Protein AF-A0A842AGM0-F1 (afdb_monomer_lite)

Sequence (150 aa):
MRDFEVGEKLRLVINQRIVVAEVVSINAGTYTVVTPKGINYRANTHEVMPFDINEIGAAAITAKVDFIKDEERKLERLTNMFENIKNKEASFYLKVSHNNNRRDDSYYFTKTDMEAIRLGYELAVDAQVEKLLELKAELERGDYSVDETD

Radius of gyration: 25.91 Å; chains: 1; bounding box: 52×28×74 Å

Foldseek 3Di:
DDDDDQQAWWWFQDPNDTFIWGFHDDDPQWTFTAGPVRDTDIDGPVRIGHDDLPVVDVVLLVVLVVVLVVLVVVLVVLVVVLVVLVVVLVVLVVVVVVPVDDDDPVSVVVNVVSVVVNVVSVVVNVVSVVVSVVSVVCSVVVNSDDPPPD

pLDDT: mean 77.58, std 13.09, range [36.22, 93.06]

Organism: NCBI:txid1552123

Structure (mmCIF, N/CA/C/O backbone):
data_AF-A0A842AGM0-F1
#
_entry.id   AF-A0A842AGM0-F1
#
loop_
_atom_site.group_PDB
_atom_site.id
_atom_site.type_symbol
_atom_site.label_atom_id
_atom_site.label_alt_id
_atom_site.label_comp_id
_atom_site.label_asym_id
_atom_site.label_entity_id
_atom_site.label_seq_id
_atom_site.pdbx_PDB_ins_code
_atom_site.Cartn_x
_atom_site.Cartn_y
_atom_site.Cartn_z
_atom_site.occupancy
_atom_site.B_iso_or_equiv
_atom_site.auth_seq_id
_atom_site.auth_comp_id
_atom_site.auth_asym_id
_atom_site.auth_atom_id
_atom_site.pdbx_PDB_model_num
ATOM 1 N N . MET A 1 1 ? 20.196 4.814 -31.857 1.00 60.31 1 MET A N 1
ATOM 2 C CA . MET A 1 1 ? 19.504 4.326 -30.646 1.00 60.31 1 MET A CA 1
ATOM 3 C C . MET A 1 1 ? 20.560 4.243 -29.553 1.00 60.31 1 MET A C 1
ATOM 5 O O . MET A 1 1 ? 21.667 3.847 -29.894 1.00 60.31 1 MET A O 1
ATOM 9 N N . ARG A 1 2 ? 20.297 4.724 -28.330 1.00 74.12 2 ARG A N 1
ATOM 10 C CA . ARG A 1 2 ? 21.253 4.621 -27.208 1.00 74.12 2 ARG A CA 1
ATOM 11 C C . ARG A 1 2 ? 21.237 3.187 -26.674 1.00 74.12 2 ARG A C 1
ATOM 13 O O . ARG A 1 2 ? 20.173 2.575 -26.691 1.00 74.12 2 ARG A O 1
ATOM 20 N N . ASP A 1 3 ? 22.370 2.693 -26.189 1.00 79.06 3 ASP A N 1
ATOM 21 C CA . ASP A 1 3 ? 22.403 1.452 -25.418 1.00 79.06 3 ASP A CA 1
ATOM 22 C C . ASP A 1 3 ? 21.769 1.663 -24.031 1.00 79.06 3 ASP A C 1
ATOM 24 O O . ASP A 1 3 ? 21.884 2.743 -23.437 1.00 79.06 3 ASP A O 1
ATOM 28 N N . PHE A 1 4 ? 21.065 0.639 -23.547 1.00 82.81 4 PHE A N 1
ATOM 29 C CA . PHE A 1 4 ? 20.483 0.596 -22.204 1.00 82.81 4 PHE A CA 1
ATOM 30 C C . PHE A 1 4 ? 21.480 0.024 -21.203 1.00 82.81 4 PHE A C 1
ATOM 32 O O . PHE A 1 4 ? 22.261 -0.860 -21.558 1.00 82.81 4 PHE A O 1
ATOM 39 N N . GLU A 1 5 ? 21.427 0.494 -19.962 1.00 85.75 5 GLU A N 1
ATOM 40 C CA . GLU A 1 5 ? 22.252 -0.020 -18.866 1.00 85.75 5 GLU A CA 1
ATOM 41 C C . GLU A 1 5 ? 21.499 -1.071 -18.037 1.00 85.75 5 GLU A C 1
ATOM 43 O O . GLU A 1 5 ? 20.271 -1.138 -18.042 1.00 85.75 5 GLU A O 1
ATOM 48 N N . VAL A 1 6 ? 22.233 -1.927 -17.319 1.00 85.75 6 VAL A N 1
ATOM 49 C CA . VAL A 1 6 ? 21.624 -2.866 -16.361 1.00 85.75 6 VAL A CA 1
ATOM 50 C C . VAL A 1 6 ? 20.975 -2.070 -15.225 1.00 85.75 6 VAL A C 1
ATOM 52 O O . VAL A 1 6 ? 21.581 -1.141 -14.700 1.00 85.75 6 VAL A O 1
ATOM 55 N N . GLY A 1 7 ? 19.752 -2.437 -14.850 1.00 80.12 7 GLY A N 1
ATOM 56 C CA . GLY A 1 7 ? 18.905 -1.707 -13.903 1.00 80.12 7 GLY A CA 1
ATOM 57 C C . GLY A 1 7 ? 18.063 -0.601 -14.547 1.00 80.12 7 GLY A C 1
ATOM 58 O O . GLY A 1 7 ? 17.218 -0.001 -13.884 1.00 80.12 7 GLY A O 1
ATOM 59 N N . GLU A 1 8 ? 18.250 -0.317 -15.839 1.00 82.44 8 GLU A N 1
ATOM 60 C CA . GLU A 1 8 ? 17.437 0.676 -16.536 1.00 82.44 8 GLU A CA 1
ATOM 61 C C . GLU A 1 8 ? 16.057 0.106 -16.898 1.00 82.44 8 GLU A C 1
ATOM 63 O O . GLU A 1 8 ? 15.931 -1.030 -17.369 1.00 82.44 8 GLU A O 1
ATOM 68 N N . LYS A 1 9 ? 15.006 0.913 -16.708 1.00 82.75 9 LYS A N 1
ATOM 69 C CA . LYS A 1 9 ? 13.661 0.598 -17.202 1.00 82.75 9 LYS A CA 1
ATOM 70 C C . LYS A 1 9 ? 13.562 0.942 -18.686 1.00 82.75 9 LYS A C 1
ATOM 72 O O . LYS A 1 9 ? 14.051 1.973 -19.136 1.00 82.75 9 LYS A O 1
ATOM 77 N N . LEU A 1 10 ? 12.885 0.093 -19.446 1.00 84.44 10 LEU A N 1
ATOM 78 C CA . LEU A 1 10 ? 12.636 0.259 -20.872 1.00 84.44 10 LEU A CA 1
ATOM 79 C C . LEU A 1 10 ? 11.228 -0.218 -21.239 1.00 84.44 10 LEU A C 1
ATOM 81 O O . LEU A 1 10 ? 10.545 -0.896 -20.469 1.00 84.44 10 LEU A O 1
ATOM 85 N N . ARG A 1 11 ? 10.780 0.145 -22.436 1.00 84.75 11 ARG A N 1
ATOM 86 C CA . ARG A 1 11 ? 9.557 -0.372 -23.047 1.00 84.75 11 ARG A CA 1
ATOM 87 C C . ARG A 1 11 ? 9.902 -1.545 -23.944 1.00 84.75 11 ARG A C 1
ATOM 89 O O . ARG A 1 11 ? 10.625 -1.387 -24.917 1.00 84.75 11 ARG A O 1
ATOM 96 N N . LEU A 1 12 ? 9.358 -2.705 -23.630 1.00 85.06 12 LEU A N 1
ATOM 97 C CA . LEU A 1 12 ? 9.499 -3.935 -24.384 1.00 85.06 12 LEU A CA 1
ATOM 98 C C . LEU A 1 12 ? 8.272 -4.150 -25.278 1.00 85.06 12 LEU A C 1
ATOM 100 O O . LEU A 1 12 ? 7.137 -4.120 -24.798 1.00 85.06 12 LEU A O 1
ATOM 104 N N . VAL A 1 13 ? 8.495 -4.402 -26.565 1.00 81.75 13 VAL A N 1
ATOM 105 C CA . VAL A 1 13 ? 7.444 -4.734 -27.533 1.00 81.75 13 VAL A CA 1
ATOM 106 C C . VAL A 1 13 ? 7.313 -6.255 -27.636 1.00 81.75 13 VAL A C 1
ATOM 108 O O . VAL A 1 13 ? 8.189 -6.919 -28.176 1.00 81.75 13 VAL A O 1
ATOM 111 N N . ILE A 1 14 ? 6.203 -6.820 -27.153 1.00 80.81 14 ILE A N 1
ATOM 112 C CA . ILE A 1 14 ? 5.891 -8.257 -27.257 1.00 80.81 14 ILE A CA 1
ATOM 113 C C . ILE A 1 14 ? 4.530 -8.413 -27.923 1.00 80.81 14 ILE A C 1
ATOM 115 O O . ILE A 1 14 ? 3.539 -7.898 -27.410 1.00 80.81 14 ILE A O 1
ATOM 119 N N . ASN A 1 15 ? 4.443 -9.160 -29.029 1.00 81.56 15 ASN A N 1
ATOM 120 C CA . ASN A 1 15 ? 3.168 -9.465 -29.700 1.00 81.56 15 ASN A CA 1
ATOM 121 C C . ASN A 1 15 ? 2.290 -8.215 -29.930 1.00 81.56 15 ASN A C 1
ATOM 123 O O . ASN A 1 15 ? 1.099 -8.224 -29.626 1.00 81.56 15 ASN A O 1
ATOM 127 N N . GLN A 1 16 ? 2.891 -7.125 -30.427 1.00 74.88 16 GLN A N 1
ATOM 128 C CA . GLN A 1 16 ? 2.237 -5.820 -30.653 1.00 74.88 16 GLN A CA 1
ATOM 129 C C . GLN A 1 16 ? 1.744 -5.095 -29.383 1.00 74.88 16 GLN A C 1
ATOM 131 O O . GLN A 1 16 ? 1.024 -4.104 -29.480 1.00 74.88 16 GLN A O 1
ATOM 136 N N . ARG A 1 17 ? 2.135 -5.548 -28.188 1.00 69.94 17 ARG A N 1
ATOM 137 C CA . ARG A 1 17 ? 1.883 -4.864 -26.913 1.00 69.94 17 ARG A CA 1
ATOM 138 C C . ARG A 1 17 ? 3.169 -4.249 -26.383 1.00 69.94 17 ARG A C 1
ATOM 140 O O . ARG A 1 17 ? 4.240 -4.824 -26.548 1.00 69.94 17 ARG A O 1
ATOM 147 N N . ILE A 1 18 ? 3.045 -3.104 -25.721 1.00 78.19 18 ILE A N 1
ATOM 148 C CA . ILE A 1 18 ? 4.151 -2.421 -25.047 1.00 78.19 18 ILE A CA 1
ATOM 149 C C . ILE A 1 18 ? 4.050 -2.723 -23.553 1.00 78.19 18 ILE A C 1
ATOM 151 O O . ILE A 1 18 ? 3.001 -2.511 -22.948 1.00 78.19 18 ILE A O 1
ATOM 155 N N . VAL A 1 19 ? 5.132 -3.223 -22.964 1.00 79.62 19 VAL A N 1
ATOM 156 C CA . VAL A 1 19 ? 5.228 -3.570 -21.541 1.00 79.62 19 VAL A CA 1
ATOM 157 C C . VAL A 1 19 ? 6.465 -2.895 -20.960 1.00 79.62 19 VAL A C 1
ATOM 159 O O . VAL A 1 19 ? 7.500 -2.852 -21.613 1.00 79.62 19 VAL A O 1
ATOM 162 N N . VAL A 1 20 ? 6.384 -2.359 -19.745 1.00 83.88 20 VAL A N 1
ATOM 163 C CA . VAL A 1 20 ? 7.572 -1.839 -19.049 1.00 83.88 20 VAL A CA 1
ATOM 164 C C . VAL A 1 20 ? 8.378 -3.019 -18.514 1.00 83.88 20 VAL A C 1
ATOM 166 O O . VAL A 1 20 ? 7.801 -3.952 -17.961 1.00 83.88 20 VAL A O 1
ATOM 169 N N . ALA A 1 21 ? 9.693 -3.003 -18.694 1.00 84.81 21 ALA A N 1
ATOM 170 C CA . ALA A 1 21 ? 10.594 -4.033 -18.193 1.00 84.81 21 ALA A CA 1
ATOM 171 C C . ALA A 1 21 ? 11.922 -3.411 -17.746 1.00 84.81 21 ALA A C 1
ATOM 173 O O . ALA A 1 21 ? 12.290 -2.338 -18.214 1.00 84.81 21 ALA A O 1
ATOM 174 N N . GLU A 1 22 ? 12.636 -4.078 -16.850 1.00 87.19 22 GLU A N 1
ATOM 175 C CA . GLU A 1 22 ? 13.945 -3.656 -16.344 1.00 87.19 22 GLU A CA 1
ATOM 176 C C . GLU A 1 22 ? 15.050 -4.533 -16.932 1.00 87.19 22 GLU A C 1
ATOM 178 O O . GLU A 1 22 ? 14.895 -5.751 -17.018 1.00 87.19 22 GLU A O 1
ATOM 183 N N . VAL A 1 23 ? 16.169 -3.939 -17.348 1.00 88.62 23 VAL A N 1
ATOM 184 C CA . VAL A 1 23 ? 17.315 -4.678 -17.893 1.00 88.62 23 VAL A CA 1
ATOM 185 C C . VAL A 1 23 ? 18.066 -5.396 -16.778 1.00 88.62 23 VAL A C 1
ATOM 187 O O . VAL A 1 23 ? 18.650 -4.771 -15.904 1.00 88.62 23 VAL A O 1
ATOM 190 N N . VAL A 1 24 ? 18.136 -6.721 -16.854 1.00 90.50 24 VAL A N 1
ATOM 191 C CA . VAL A 1 24 ? 18.842 -7.565 -15.875 1.00 90.50 24 VAL A CA 1
ATOM 192 C C . VAL A 1 24 ? 20.221 -7.983 -16.380 1.00 90.50 24 VAL A C 1
ATOM 194 O O . VAL A 1 24 ? 21.148 -8.179 -15.599 1.00 90.50 24 VAL A O 1
ATOM 197 N N . SER A 1 25 ? 20.391 -8.145 -17.694 1.00 90.12 25 SER A N 1
ATOM 198 C CA . SER A 1 25 ? 21.708 -8.417 -18.281 1.00 90.12 25 SER A CA 1
ATOM 199 C C . SER A 1 25 ? 21.778 -8.031 -19.752 1.00 90.12 25 SER A C 1
ATOM 201 O O . SER A 1 25 ? 20.761 -7.975 -20.442 1.00 90.12 25 SER A O 1
ATOM 203 N N . ILE A 1 26 ? 22.997 -7.798 -20.237 1.00 89.31 26 ILE A N 1
ATOM 204 C CA . ILE A 1 26 ? 23.283 -7.401 -21.616 1.00 89.31 26 ILE A CA 1
ATOM 205 C C . ILE A 1 26 ? 24.303 -8.385 -22.182 1.00 89.31 26 ILE A C 1
ATOM 207 O O . ILE A 1 26 ? 25.371 -8.574 -21.604 1.00 89.31 26 ILE A O 1
ATOM 211 N N . ASN A 1 27 ? 23.978 -9.017 -23.307 1.00 86.38 27 ASN A N 1
ATOM 212 C CA . ASN A 1 27 ? 24.864 -9.952 -23.995 1.00 86.38 27 ASN A CA 1
ATOM 213 C C . ASN A 1 27 ? 24.844 -9.687 -25.499 1.00 86.38 27 ASN A C 1
ATOM 215 O O . ASN A 1 27 ? 23.839 -9.942 -26.155 1.00 86.38 27 ASN A O 1
ATOM 219 N N . ALA A 1 28 ? 25.967 -9.203 -26.040 1.00 80.00 28 ALA A N 1
ATOM 220 C CA . ALA A 1 28 ? 26.205 -9.063 -27.481 1.00 80.00 28 ALA A CA 1
ATOM 221 C C . ALA A 1 28 ? 25.029 -8.428 -28.266 1.00 80.00 28 ALA A C 1
ATOM 223 O O . ALA A 1 28 ? 24.618 -8.944 -29.302 1.00 80.00 28 ALA A O 1
ATOM 224 N N . GLY A 1 29 ? 24.458 -7.327 -27.757 1.00 76.38 29 GLY A N 1
ATOM 225 C CA . GLY A 1 29 ? 23.335 -6.619 -28.396 1.00 76.38 29 GLY A CA 1
ATOM 226 C C . GLY A 1 29 ? 21.939 -7.178 -28.086 1.00 76.38 29 GLY A C 1
ATOM 227 O O . GLY A 1 29 ? 20.947 -6.660 -28.593 1.00 76.38 29 GLY A O 1
ATOM 228 N N . THR A 1 30 ? 21.849 -8.204 -27.236 1.00 87.00 30 THR A N 1
ATOM 229 C CA . THR A 1 30 ? 20.591 -8.722 -26.679 1.00 87.00 30 THR A CA 1
ATOM 230 C C . THR A 1 30 ? 20.449 -8.292 -25.220 1.00 87.00 30 THR A C 1
ATOM 232 O O . THR A 1 30 ? 21.383 -8.438 -24.428 1.00 87.00 30 THR A O 1
ATOM 235 N N . TYR A 1 31 ? 19.265 -7.817 -24.850 1.00 89.19 31 TYR A N 1
ATOM 236 C CA . TYR A 1 31 ? 18.895 -7.450 -23.488 1.00 89.19 31 TYR A CA 1
ATOM 237 C C . TYR A 1 31 ? 18.085 -8.585 -22.865 1.00 89.19 31 TYR A C 1
ATOM 239 O O . TYR A 1 31 ? 17.106 -9.054 -23.445 1.00 89.19 31 TYR A O 1
ATOM 247 N N . THR A 1 32 ? 18.474 -9.035 -21.677 1.00 91.44 32 THR A N 1
ATOM 248 C CA . THR A 1 32 ? 17.577 -9.814 -20.820 1.00 91.44 32 THR A CA 1
ATOM 249 C C . THR A 1 32 ? 16.852 -8.835 -19.927 1.00 91.44 32 THR A C 1
ATOM 251 O O . THR A 1 32 ? 17.501 -8.089 -19.195 1.00 91.44 32 THR A O 1
ATOM 254 N N . VAL A 1 33 ? 15.529 -8.843 -19.987 1.00 90.00 33 VAL A N 1
ATOM 255 C CA . VAL A 1 33 ? 14.686 -7.903 -19.257 1.00 90.00 33 VAL A CA 1
ATOM 256 C C . VAL A 1 33 ? 13.668 -8.644 -18.406 1.00 90.00 33 VAL A C 1
ATOM 258 O O . VAL A 1 33 ? 13.186 -9.706 -18.801 1.00 90.00 33 VAL A O 1
ATOM 261 N N . VAL A 1 34 ? 13.333 -8.089 -17.249 1.00 88.94 34 VAL A N 1
ATOM 262 C CA . VAL A 1 34 ? 12.310 -8.622 -16.350 1.00 88.94 34 VAL A CA 1
ATOM 263 C C . VAL A 1 34 ? 11.115 -7.681 -16.326 1.00 88.94 34 VAL A C 1
ATOM 265 O O . VAL A 1 34 ? 11.247 -6.470 -16.177 1.00 88.94 34 VAL A O 1
ATOM 268 N N . THR A 1 35 ? 9.926 -8.232 -16.534 1.00 85.31 35 THR A N 1
ATOM 269 C CA . THR A 1 35 ? 8.673 -7.474 -16.391 1.00 85.31 35 THR A CA 1
ATOM 270 C C . THR A 1 35 ? 8.299 -7.324 -14.910 1.00 85.31 35 THR A C 1
ATOM 272 O O . THR A 1 35 ? 8.727 -8.151 -14.107 1.00 85.31 35 THR A O 1
ATOM 275 N N . PRO A 1 36 ? 7.426 -6.368 -14.530 1.00 73.31 36 PRO A N 1
ATOM 276 C CA . PRO A 1 36 ? 6.919 -6.236 -13.158 1.00 73.31 36 PRO A CA 1
ATOM 277 C C . PRO A 1 36 ? 6.315 -7.527 -12.586 1.00 73.31 36 PRO A C 1
ATOM 279 O O . PRO A 1 36 ? 6.356 -7.763 -11.388 1.00 73.31 36 PRO A O 1
ATOM 282 N N . LYS A 1 37 ? 5.815 -8.419 -13.454 1.00 75.94 37 LYS A N 1
ATOM 283 C CA . LYS A 1 37 ? 5.282 -9.738 -13.073 1.00 75.94 37 LYS A CA 1
ATOM 284 C C . LYS A 1 37 ? 6.361 -10.813 -12.859 1.00 75.94 37 LYS A C 1
ATOM 286 O O . LYS A 1 37 ? 6.032 -11.992 -12.777 1.00 75.94 37 LYS A O 1
ATOM 291 N N . GLY A 1 38 ? 7.642 -10.443 -12.849 1.00 79.38 38 GLY A N 1
ATOM 292 C CA . GLY A 1 38 ? 8.773 -11.356 -12.655 1.00 79.38 38 GLY A CA 1
ATOM 293 C C . GLY A 1 38 ? 9.093 -12.253 -13.856 1.00 79.38 38 GLY A C 1
ATOM 294 O O . GLY A 1 38 ? 9.889 -13.182 -13.738 1.00 79.38 38 GLY A O 1
ATOM 295 N N . ILE A 1 39 ? 8.482 -12.013 -15.022 1.00 83.06 39 ILE A N 1
ATOM 296 C CA . ILE A 1 39 ? 8.733 -12.812 -16.229 1.00 83.06 39 ILE A CA 1
ATOM 297 C C . ILE A 1 39 ? 9.959 -12.261 -16.955 1.00 83.06 39 ILE A C 1
ATOM 299 O O . ILE A 1 39 ? 9.987 -11.074 -17.296 1.00 83.06 39 ILE A O 1
ATOM 303 N N . ASN A 1 40 ? 10.922 -13.141 -17.232 1.00 90.56 40 ASN A N 1
ATOM 304 C CA . ASN A 1 40 ? 12.139 -12.832 -17.975 1.00 90.56 40 ASN A CA 1
ATOM 305 C C . ASN A 1 40 ? 11.923 -12.976 -19.484 1.00 90.56 40 ASN A C 1
ATOM 307 O O . ASN A 1 40 ? 11.464 -14.016 -19.958 1.00 90.56 40 ASN A O 1
ATOM 311 N N . TYR A 1 41 ? 12.342 -11.967 -20.237 1.00 88.56 41 TYR A N 1
ATOM 312 C CA . TYR A 1 41 ? 12.344 -11.958 -21.693 1.00 88.56 41 TYR A CA 1
ATOM 313 C C . TYR A 1 41 ? 13.742 -11.670 -22.221 1.00 88.56 41 TYR A C 1
ATOM 315 O O . TYR A 1 41 ? 14.533 -10.968 -21.594 1.00 88.56 41 TYR A O 1
ATOM 323 N N . ARG A 1 42 ? 14.040 -12.206 -23.404 1.00 90.38 42 ARG A N 1
ATOM 324 C CA . ARG A 1 42 ? 15.189 -11.785 -24.203 1.00 90.38 42 ARG A CA 1
ATOM 325 C C . ARG A 1 42 ? 14.678 -10.922 -25.337 1.00 90.38 42 ARG A C 1
ATOM 327 O O . ARG A 1 42 ? 13.769 -11.345 -26.044 1.00 90.38 42 ARG A O 1
ATOM 334 N N . ALA A 1 43 ? 15.259 -9.745 -25.475 1.00 86.69 43 ALA A N 1
ATOM 335 C CA . ALA A 1 43 ? 14.831 -8.738 -26.421 1.00 86.69 43 ALA A CA 1
ATOM 336 C C . ALA A 1 43 ? 16.033 -8.194 -27.184 1.00 86.69 43 ALA A C 1
ATOM 338 O O . ALA A 1 43 ? 17.090 -7.925 -26.610 1.00 86.69 43 ALA A O 1
ATOM 339 N N . ASN A 1 44 ? 15.873 -8.024 -28.485 1.00 88.00 44 ASN A N 1
ATOM 340 C CA . ASN A 1 44 ? 16.857 -7.358 -29.320 1.00 88.00 44 ASN A CA 1
ATOM 341 C C . ASN A 1 44 ? 16.683 -5.838 -29.241 1.00 88.00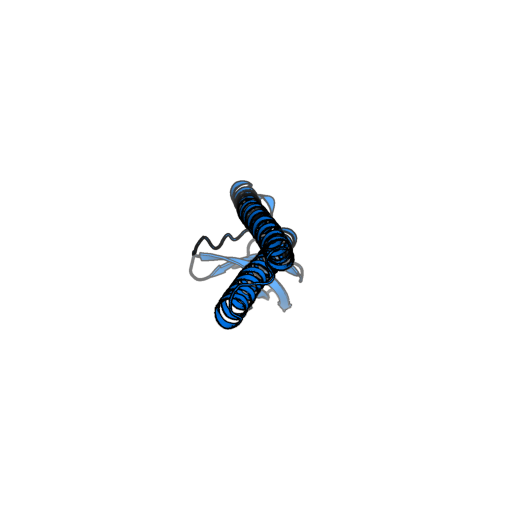 44 ASN A C 1
ATOM 343 O O . ASN A 1 44 ? 15.629 -5.341 -28.853 1.00 88.00 44 ASN A O 1
ATOM 347 N N . THR A 1 45 ? 17.680 -5.082 -29.702 1.00 82.31 45 THR A N 1
ATOM 348 C CA . THR A 1 45 ? 17.665 -3.605 -29.695 1.00 82.31 45 THR A CA 1
ATOM 349 C C . THR A 1 45 ? 16.446 -2.982 -30.388 1.00 82.31 45 THR A C 1
ATOM 351 O O . THR A 1 45 ? 16.037 -1.889 -30.024 1.00 82.31 45 THR A O 1
ATOM 354 N N . HIS A 1 46 ? 15.846 -3.662 -31.371 1.00 82.88 46 HIS A N 1
ATOM 355 C CA . HIS A 1 46 ? 14.657 -3.182 -32.090 1.00 82.88 46 HIS A CA 1
ATOM 356 C C . HIS A 1 46 ? 13.329 -3.497 -31.378 1.00 82.88 46 HIS A C 1
ATOM 358 O O . HIS A 1 46 ? 12.291 -2.958 -31.752 1.00 82.88 46 HIS A O 1
ATOM 364 N N . GLU A 1 47 ? 13.356 -4.370 -30.370 1.00 82.88 47 GLU A N 1
ATOM 365 C CA . GLU A 1 47 ? 12.194 -4.772 -29.566 1.00 82.88 47 GLU A CA 1
ATOM 366 C C . GLU A 1 47 ? 12.107 -3.973 -28.262 1.00 82.88 47 GLU A C 1
ATOM 368 O O . GLU A 1 47 ? 11.144 -4.110 -27.510 1.00 82.88 47 GLU A O 1
ATOM 373 N N . VAL A 1 48 ? 13.105 -3.130 -27.996 1.00 83.12 48 VAL A N 1
ATOM 374 C CA . VAL A 1 48 ? 13.175 -2.278 -26.816 1.00 83.12 48 VAL A CA 1
ATOM 375 C C . VAL A 1 48 ? 13.177 -0.807 -27.210 1.00 83.12 48 VAL A C 1
ATOM 377 O O . VAL A 1 48 ? 13.791 -0.401 -28.190 1.00 83.12 48 VAL A O 1
ATOM 380 N N . MET A 1 49 ? 12.475 0.010 -26.440 1.00 83.44 49 MET A N 1
ATOM 381 C CA . MET A 1 49 ? 12.389 1.455 -26.606 1.00 83.44 49 MET A CA 1
ATOM 382 C C . MET A 1 49 ? 12.725 2.133 -25.280 1.00 83.44 49 MET A C 1
ATOM 384 O O . MET A 1 49 ? 12.449 1.560 -24.222 1.00 83.44 49 MET A O 1
ATOM 388 N N . PRO A 1 50 ? 13.294 3.349 -25.304 1.00 77.12 50 PRO A N 1
ATOM 389 C CA . PRO A 1 50 ? 13.545 4.078 -24.076 1.00 77.12 50 PRO A CA 1
ATOM 390 C C . PRO A 1 50 ? 12.247 4.293 -23.308 1.00 77.12 50 PRO A C 1
ATOM 392 O O . PRO A 1 50 ? 11.215 4.659 -23.874 1.00 77.12 50 PRO A O 1
ATOM 395 N N . PHE A 1 51 ? 12.304 4.014 -22.011 1.00 70.50 51 PHE A N 1
ATOM 396 C CA . PHE A 1 51 ? 11.244 4.372 -21.092 1.00 70.50 51 PHE A CA 1
ATOM 397 C C . PHE A 1 51 ? 11.503 5.796 -20.633 1.00 70.50 51 PHE A C 1
ATOM 399 O O . PHE A 1 51 ? 12.364 6.045 -19.791 1.00 70.50 51 PHE A O 1
ATOM 406 N N . ASP A 1 52 ? 10.777 6.737 -21.221 1.00 63.75 52 ASP A N 1
ATOM 407 C CA . ASP A 1 52 ? 10.761 8.086 -20.691 1.00 63.75 52 ASP A CA 1
ATOM 408 C C . ASP A 1 52 ? 9.805 8.122 -19.496 1.00 63.75 52 ASP A C 1
ATOM 410 O O . ASP A 1 52 ? 8.601 7.891 -19.631 1.00 63.75 52 ASP A O 1
ATOM 414 N N . ILE A 1 53 ? 10.345 8.408 -18.313 1.00 54.34 53 ILE A N 1
ATOM 415 C CA . ILE A 1 53 ? 9.558 8.602 -17.090 1.00 54.34 53 ILE A CA 1
ATOM 416 C C . ILE A 1 53 ? 8.585 9.779 -17.287 1.00 54.34 53 ILE A C 1
ATOM 418 O O . ILE A 1 53 ? 7.500 9.776 -16.713 1.00 54.34 53 ILE A O 1
ATOM 422 N N . ASN A 1 54 ? 8.908 10.728 -18.176 1.00 53.53 54 ASN A N 1
ATOM 423 C CA . ASN A 1 54 ? 8.019 11.830 -18.547 1.00 53.53 54 ASN A CA 1
ATOM 424 C C . ASN A 1 54 ? 6.810 11.383 -19.397 1.00 53.53 54 ASN A C 1
ATOM 426 O O . ASN A 1 54 ? 5.836 12.126 -19.500 1.00 53.53 54 ASN A O 1
ATOM 430 N N . GLU A 1 55 ? 6.844 10.185 -20.000 1.00 53.66 55 GLU A N 1
ATOM 431 C CA . GLU A 1 55 ? 5.710 9.592 -20.729 1.00 53.66 55 GLU A CA 1
ATOM 432 C C . GLU A 1 55 ? 4.817 8.697 -19.855 1.00 53.66 55 GLU A C 1
ATOM 434 O O . GLU A 1 55 ? 3.741 8.285 -20.302 1.00 53.66 55 GLU A O 1
ATOM 439 N N . ILE A 1 56 ? 5.203 8.408 -18.606 1.00 56.31 56 ILE A N 1
ATOM 440 C CA . ILE A 1 56 ? 4.221 8.022 -17.590 1.00 56.31 56 ILE A CA 1
ATOM 441 C C . ILE A 1 56 ? 3.421 9.292 -17.337 1.00 56.31 56 ILE A C 1
ATOM 443 O O . ILE A 1 56 ? 3.843 10.168 -16.585 1.00 56.31 56 ILE A O 1
ATOM 447 N N . GLY A 1 57 ? 2.312 9.443 -18.060 1.00 57.03 57 GLY A N 1
ATOM 448 C CA . GLY A 1 57 ? 1.528 10.668 -18.006 1.00 57.03 57 GLY A CA 1
ATOM 449 C C . GLY A 1 57 ? 1.251 11.034 -16.552 1.00 57.03 57 GLY A C 1
ATOM 450 O O . GLY A 1 57 ? 0.916 10.155 -15.757 1.00 57.03 57 GLY A O 1
ATOM 451 N N . ALA A 1 58 ? 1.378 12.320 -16.212 1.00 61.81 58 ALA A N 1
ATOM 452 C CA . ALA A 1 58 ? 1.113 12.834 -14.867 1.00 61.81 58 ALA A CA 1
ATOM 453 C C . ALA A 1 58 ? -0.177 12.246 -14.263 1.00 61.81 58 ALA A C 1
ATOM 455 O O . ALA A 1 58 ? -0.217 11.964 -13.076 1.00 61.81 58 ALA A O 1
ATOM 456 N N . ALA A 1 59 ? -1.173 11.947 -15.104 1.00 64.31 59 ALA A N 1
ATOM 457 C CA . ALA A 1 59 ? -2.395 11.231 -14.758 1.00 64.31 59 ALA A CA 1
ATOM 458 C C . ALA A 1 59 ? -2.194 9.903 -13.996 1.00 64.31 59 ALA A C 1
ATOM 460 O O . ALA A 1 59 ? -2.908 9.679 -13.029 1.00 64.31 59 ALA A O 1
ATOM 461 N N . ALA A 1 60 ? -1.250 9.036 -14.378 1.00 67.50 60 ALA A N 1
ATOM 462 C CA . ALA A 1 60 ? -1.027 7.750 -13.702 1.00 67.50 60 ALA A CA 1
ATOM 463 C C . ALA A 1 60 ? -0.367 7.933 -12.325 1.00 67.50 60 ALA A C 1
ATOM 465 O O . ALA A 1 60 ? -0.755 7.296 -11.349 1.00 67.50 60 ALA A O 1
ATOM 466 N N . ILE A 1 61 ? 0.583 8.868 -12.227 1.00 70.38 61 ILE A N 1
ATOM 467 C CA . ILE A 1 61 ? 1.213 9.244 -10.954 1.00 70.38 61 ILE A CA 1
ATOM 468 C C . ILE A 1 61 ? 0.170 9.884 -10.032 1.00 70.38 61 ILE A C 1
ATOM 470 O O . ILE A 1 61 ? 0.057 9.508 -8.868 1.00 70.38 61 ILE A O 1
ATOM 474 N N . THR A 1 62 ? -0.630 10.818 -10.554 1.00 74.56 62 THR A N 1
ATOM 475 C CA . THR A 1 62 ? -1.730 11.451 -9.822 1.00 74.56 62 THR A CA 1
ATOM 476 C C . THR A 1 62 ? -2.762 10.420 -9.373 1.00 74.56 62 THR A C 1
ATOM 478 O O . THR A 1 62 ? -3.139 10.444 -8.209 1.00 74.56 62 THR A O 1
ATOM 481 N N . ALA A 1 63 ? -3.143 9.467 -10.229 1.00 76.81 63 ALA A N 1
ATOM 482 C CA . ALA A 1 63 ? -4.065 8.391 -9.871 1.00 76.81 63 ALA A CA 1
ATOM 483 C C . ALA A 1 63 ? -3.521 7.519 -8.728 1.00 76.81 63 ALA A C 1
ATOM 485 O O . ALA A 1 63 ? -4.235 7.279 -7.758 1.00 76.81 63 ALA A O 1
ATOM 486 N N . LYS A 1 64 ? -2.243 7.109 -8.779 1.00 81.06 64 LYS A N 1
ATOM 487 C CA . LYS A 1 64 ? -1.603 6.348 -7.691 1.00 81.06 64 LYS A CA 1
ATOM 488 C C . LYS A 1 64 ? -1.558 7.149 -6.387 1.00 81.06 64 LYS A C 1
ATOM 490 O O . LYS A 1 64 ? -1.853 6.614 -5.322 1.00 81.06 64 LYS A O 1
ATOM 495 N N . VAL A 1 65 ? -1.226 8.437 -6.462 1.00 81.06 65 VAL A N 1
ATOM 496 C CA . VAL A 1 65 ? -1.206 9.338 -5.299 1.00 81.06 65 VAL A CA 1
ATOM 497 C C . VAL A 1 65 ? -2.604 9.518 -4.705 1.00 81.06 65 VAL A C 1
ATOM 499 O O . VAL A 1 65 ? -2.758 9.490 -3.486 1.00 81.06 65 VAL A O 1
ATOM 502 N N . ASP A 1 66 ? -3.626 9.703 -5.535 1.00 84.62 66 ASP A N 1
ATOM 503 C CA . ASP A 1 66 ? -4.997 9.881 -5.064 1.00 84.62 66 ASP A CA 1
ATOM 504 C C . ASP A 1 66 ? -5.563 8.584 -4.474 1.00 84.62 66 ASP A C 1
ATOM 506 O O . ASP A 1 66 ? -6.193 8.634 -3.416 1.00 84.62 66 ASP A O 1
ATOM 510 N N . PHE A 1 67 ? -5.221 7.429 -5.050 1.00 85.75 67 PHE A N 1
ATOM 511 C CA . PHE A 1 67 ? -5.513 6.121 -4.464 1.00 85.75 67 PHE A CA 1
ATOM 512 C C . PHE A 1 67 ? -4.875 5.958 -3.075 1.00 85.75 67 PHE A C 1
ATOM 514 O O . PHE A 1 67 ? -5.555 5.578 -2.123 1.00 85.75 67 PHE A O 1
ATOM 521 N N . ILE A 1 68 ? -3.597 6.328 -2.909 1.00 87.12 68 ILE A N 1
ATOM 522 C CA . ILE A 1 68 ? -2.930 6.312 -1.594 1.00 87.12 68 ILE A CA 1
ATOM 523 C C . ILE A 1 68 ? -3.683 7.197 -0.590 1.00 87.12 68 ILE A C 1
ATOM 525 O O . ILE A 1 68 ? -3.929 6.766 0.535 1.00 87.12 68 ILE A O 1
ATOM 529 N N . LYS A 1 69 ? -4.118 8.401 -0.983 1.00 89.00 69 LYS A N 1
ATOM 530 C CA . LYS A 1 69 ? -4.900 9.289 -0.100 1.00 89.00 69 LYS A CA 1
ATOM 531 C C . LYS A 1 69 ? -6.265 8.708 0.275 1.00 89.00 69 LYS A C 1
ATOM 533 O O . LYS A 1 69 ? -6.770 8.989 1.364 1.00 89.00 69 LYS A O 1
ATOM 538 N N . ASP A 1 70 ? -6.914 7.975 -0.627 1.00 89.19 70 ASP A N 1
ATOM 539 C CA . ASP A 1 70 ? -8.171 7.283 -0.325 1.00 89.19 70 ASP A CA 1
ATOM 540 C C . ASP A 1 70 ? -7.945 6.167 0.709 1.00 89.19 70 ASP A C 1
ATOM 542 O O . ASP A 1 70 ? -8.710 6.049 1.670 1.00 89.19 70 ASP A O 1
ATOM 546 N N . GLU A 1 71 ? -6.860 5.404 0.576 1.00 89.31 71 GLU A N 1
ATOM 547 C CA . GLU A 1 71 ? -6.459 4.375 1.541 1.00 89.31 71 GLU A CA 1
ATOM 548 C C . GLU A 1 71 ? -6.039 4.974 2.901 1.00 89.31 71 GLU A C 1
ATOM 550 O O . GLU A 1 71 ? -6.367 4.410 3.948 1.00 89.31 71 GLU A O 1
ATOM 555 N N . GLU A 1 72 ? -5.404 6.151 2.922 1.00 90.94 72 GLU A N 1
ATOM 556 C CA . GLU A 1 72 ? -5.113 6.905 4.153 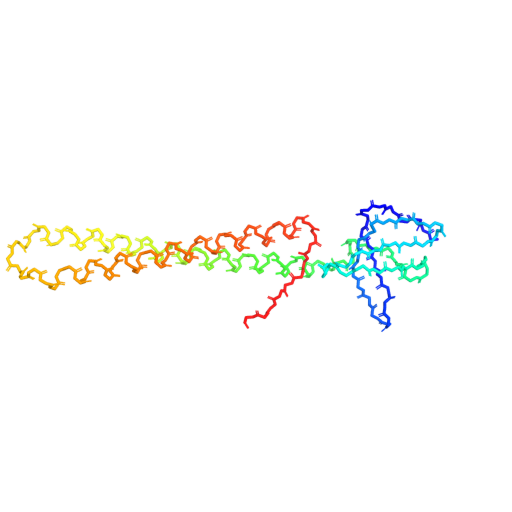1.00 90.94 72 GLU A CA 1
ATOM 557 C C . GLU A 1 72 ? -6.400 7.355 4.857 1.00 90.94 72 GLU A C 1
ATOM 559 O O . GLU A 1 72 ? -6.519 7.241 6.077 1.00 90.94 72 GLU A O 1
ATOM 564 N N . ARG A 1 73 ? -7.416 7.786 4.097 1.00 92.50 73 ARG A N 1
ATOM 565 C CA . ARG A 1 73 ? -8.742 8.107 4.651 1.00 92.50 73 ARG A CA 1
ATOM 566 C C . ARG A 1 73 ? -9.451 6.876 5.218 1.00 92.50 73 ARG A C 1
ATOM 568 O O . ARG A 1 73 ? -10.161 6.993 6.220 1.00 92.50 73 ARG A O 1
ATOM 575 N N . LYS A 1 74 ? -9.286 5.695 4.609 1.00 89.94 74 LYS A N 1
ATOM 576 C CA . LYS A 1 74 ? -9.790 4.429 5.175 1.00 89.94 74 LYS A CA 1
ATOM 577 C C . LYS A 1 74 ? -9.094 4.114 6.503 1.00 89.94 74 LYS A C 1
ATOM 579 O O . LYS A 1 74 ? -9.788 3.804 7.472 1.00 89.94 74 LYS A O 1
ATOM 584 N N . LEU A 1 75 ? -7.769 4.277 6.573 1.00 92.50 75 LEU A N 1
ATOM 585 C CA . LEU A 1 75 ? -7.002 4.114 7.811 1.00 92.50 75 LEU A CA 1
ATOM 586 C C . LEU A 1 75 ? -7.486 5.073 8.905 1.00 92.50 75 LEU A C 1
ATOM 588 O O . LEU A 1 75 ? -7.774 4.636 10.012 1.00 92.50 75 LEU A O 1
ATOM 592 N N . GLU A 1 76 ? -7.649 6.361 8.597 1.00 93.06 76 GLU A N 1
ATOM 593 C CA . GLU A 1 76 ? -8.135 7.357 9.561 1.00 93.06 76 GLU A CA 1
ATOM 594 C C . GLU A 1 76 ? -9.501 6.963 10.150 1.00 93.06 76 GLU A C 1
ATOM 596 O O . GLU A 1 76 ? -9.714 7.022 11.364 1.00 93.06 76 GLU A O 1
ATOM 601 N N . ARG A 1 77 ? -10.431 6.502 9.303 1.00 91.81 77 ARG A N 1
ATOM 602 C CA . ARG A 1 77 ? -11.744 6.015 9.754 1.00 91.81 77 ARG A CA 1
ATOM 603 C C . ARG A 1 77 ? -11.618 4.795 10.663 1.00 91.81 77 ARG A C 1
ATOM 605 O O . ARG A 1 77 ? -12.263 4.776 11.710 1.00 91.81 77 ARG A O 1
ATOM 612 N N . LEU A 1 78 ? -10.801 3.808 10.291 1.00 89.62 78 LEU A N 1
ATOM 613 C CA . LEU A 1 78 ? -10.570 2.606 11.098 1.00 89.62 78 LEU A CA 1
ATOM 614 C C . LEU A 1 78 ? -9.965 2.953 12.462 1.00 89.62 78 LEU A C 1
ATOM 616 O O . LEU A 1 78 ? -10.480 2.498 13.482 1.00 89.62 78 LEU A O 1
ATOM 620 N N . THR A 1 79 ? -8.959 3.826 12.499 1.00 90.12 79 THR A N 1
ATOM 621 C CA . THR A 1 79 ? -8.329 4.301 13.739 1.00 90.12 79 THR A CA 1
ATOM 622 C C . THR A 1 79 ? -9.333 5.023 14.640 1.00 90.12 79 THR A C 1
ATOM 624 O O . THR A 1 79 ? -9.408 4.748 15.837 1.00 90.12 79 THR A O 1
ATOM 627 N N . ASN A 1 80 ? -10.183 5.884 14.073 1.00 91.50 80 ASN A N 1
ATOM 628 C CA . ASN A 1 80 ? -11.247 6.550 14.829 1.00 91.50 80 ASN A CA 1
ATOM 629 C C . ASN A 1 80 ? -12.267 5.550 15.401 1.00 91.50 80 ASN A C 1
ATOM 631 O O . ASN A 1 80 ? -12.737 5.700 16.531 1.00 91.50 80 ASN A O 1
ATOM 635 N N . MET A 1 81 ? -12.630 4.515 14.639 1.00 87.56 81 MET A N 1
ATOM 636 C CA . MET A 1 81 ? -13.517 3.452 15.121 1.00 87.56 81 MET A CA 1
ATOM 637 C C . MET A 1 81 ? -12.864 2.625 16.234 1.00 87.56 81 MET A C 1
ATOM 639 O O . MET A 1 81 ? -13.525 2.335 17.233 1.00 87.56 81 MET A O 1
ATOM 643 N N . PHE A 1 82 ? -11.576 2.309 16.098 1.00 89.19 82 PHE A N 1
ATOM 644 C CA . PHE A 1 82 ? -10.797 1.591 17.101 1.00 89.19 82 PHE A CA 1
ATOM 645 C C . PHE A 1 82 ? -10.733 2.353 18.431 1.00 89.19 82 PHE A C 1
ATOM 647 O O . PHE A 1 82 ? -11.083 1.801 19.476 1.00 89.19 82 PHE A O 1
ATOM 654 N N . GLU A 1 83 ? -10.401 3.646 18.401 1.00 89.88 83 GLU A N 1
ATOM 655 C CA . GLU A 1 83 ? -10.381 4.490 19.604 1.00 89.88 83 GLU A CA 1
ATOM 656 C C . GLU A 1 83 ? -11.771 4.603 20.254 1.00 89.88 83 GLU A C 1
ATOM 658 O O . GLU A 1 83 ? -11.914 4.533 21.478 1.00 89.88 83 GLU A O 1
ATOM 663 N N . ASN A 1 84 ? -12.840 4.682 19.455 1.00 89.38 84 ASN A N 1
ATOM 664 C CA . ASN A 1 84 ? -14.208 4.653 19.977 1.00 89.38 84 ASN A CA 1
ATOM 665 C C . ASN A 1 84 ? -14.542 3.336 20.695 1.00 89.38 84 ASN A C 1
ATOM 667 O O . ASN A 1 84 ? -15.223 3.355 21.724 1.00 89.38 84 ASN A O 1
ATOM 671 N N . ILE A 1 85 ? -14.087 2.194 20.173 1.00 84.88 85 ILE A N 1
ATOM 672 C CA . ILE A 1 85 ? -14.293 0.879 20.798 1.00 84.88 85 ILE A CA 1
ATOM 673 C C . ILE A 1 85 ? -13.511 0.783 22.103 1.00 84.88 85 ILE A C 1
ATOM 675 O O . ILE A 1 85 ? -14.094 0.424 23.124 1.00 84.88 85 ILE A O 1
ATOM 679 N N . LYS A 1 86 ? -12.245 1.202 22.105 1.00 83.56 86 LYS A N 1
ATOM 680 C CA . LYS A 1 86 ? -11.393 1.248 23.299 1.00 83.56 86 LYS A CA 1
ATOM 681 C C . LYS A 1 86 ? -12.010 2.100 24.415 1.00 83.56 86 LYS A C 1
ATOM 683 O O . LYS A 1 86 ? -12.078 1.673 25.567 1.00 83.56 86 LYS A O 1
ATOM 688 N N . ASN A 1 87 ? -12.561 3.267 24.075 1.00 85.38 87 ASN A N 1
ATOM 689 C CA . ASN A 1 87 ? -13.257 4.134 25.032 1.00 85.38 87 ASN A CA 1
ATOM 690 C C . ASN A 1 87 ? -14.566 3.521 25.562 1.00 85.38 87 ASN A C 1
ATOM 692 O O . ASN A 1 87 ? -14.892 3.663 26.748 1.00 85.38 87 ASN A O 1
ATOM 696 N N . LYS A 1 88 ? -15.326 2.819 24.708 1.00 81.69 88 LYS A N 1
ATOM 697 C CA . LYS A 1 88 ? -16.531 2.079 25.123 1.00 81.69 88 LYS A CA 1
ATOM 698 C C . LYS A 1 88 ? -16.186 0.915 26.048 1.00 81.69 88 LYS A C 1
ATOM 700 O O . LYS A 1 88 ? -16.886 0.726 27.041 1.00 81.69 88 LYS A O 1
ATOM 705 N N . GLU A 1 89 ? -15.119 0.181 25.753 1.00 76.50 89 GLU A N 1
ATOM 706 C CA . GLU A 1 89 ? -14.617 -0.914 26.583 1.00 76.50 89 GLU A CA 1
ATOM 707 C C . GLU A 1 89 ? -14.197 -0.398 27.970 1.00 76.50 89 GLU A C 1
ATOM 709 O O . GLU A 1 89 ? -14.696 -0.872 28.990 1.00 76.50 89 GLU A O 1
ATOM 714 N N . ALA A 1 90 ? -13.393 0.670 28.024 1.00 74.00 90 ALA A N 1
ATOM 715 C CA . ALA A 1 90 ? -13.001 1.318 29.278 1.00 74.00 90 ALA A CA 1
ATOM 716 C C . ALA A 1 90 ? -14.218 1.794 30.100 1.00 74.00 90 ALA A C 1
ATOM 718 O O . ALA A 1 90 ? -14.287 1.596 31.317 1.00 74.00 90 ALA A O 1
ATOM 719 N N . SER A 1 91 ? -15.222 2.373 29.432 1.00 71.75 91 SER A N 1
ATOM 720 C CA . SER A 1 91 ? -16.473 2.810 30.066 1.00 71.75 91 SER A CA 1
ATOM 721 C C . SER A 1 91 ? -17.314 1.644 30.594 1.00 71.75 91 SER A C 1
ATOM 723 O O . SER A 1 91 ? -17.989 1.784 31.618 1.00 71.75 91 SER A O 1
ATOM 725 N N . PHE A 1 92 ? -17.299 0.499 29.907 1.00 69.69 92 PHE A N 1
ATOM 726 C CA . PHE A 1 92 ? -17.971 -0.720 30.347 1.00 69.69 92 PHE A CA 1
ATOM 727 C C . PHE A 1 92 ? -17.344 -1.243 31.645 1.00 69.69 92 PHE A C 1
ATOM 729 O O . PHE A 1 92 ? -18.066 -1.432 32.625 1.00 69.69 92 PHE A O 1
ATOM 736 N N . TYR A 1 93 ? -16.013 -1.351 31.709 1.00 65.00 93 TYR A N 1
ATOM 737 C CA . TYR A 1 93 ? -15.312 -1.773 32.928 1.00 65.00 93 TYR A CA 1
ATOM 738 C C . TYR A 1 93 ? -15.600 -0.864 34.131 1.00 65.00 93 TYR A C 1
ATOM 740 O O . TYR A 1 93 ? -15.873 -1.353 35.230 1.00 65.00 93 TYR A O 1
ATOM 748 N N . LEU A 1 94 ? -15.611 0.460 33.933 1.00 60.75 94 LEU A N 1
ATOM 749 C CA . LEU A 1 94 ? -15.928 1.422 34.997 1.00 60.75 94 LEU A CA 1
ATOM 750 C C . LEU A 1 94 ? -17.366 1.281 35.521 1.00 60.75 94 LEU A C 1
ATOM 752 O O . LEU A 1 94 ? -17.592 1.349 36.733 1.00 60.75 94 LEU A O 1
ATOM 756 N N . LYS A 1 95 ? -18.340 1.070 34.624 1.00 59.50 95 LYS A N 1
ATOM 757 C CA . LYS A 1 95 ? -19.755 0.884 34.992 1.00 59.50 95 LYS A CA 1
ATOM 758 C C . LYS A 1 95 ? -20.002 -0.427 35.728 1.00 59.50 95 LYS A C 1
ATOM 760 O O . LYS A 1 95 ? -20.847 -0.453 36.621 1.00 59.50 95 LYS A O 1
ATOM 765 N N . VAL A 1 96 ? -19.286 -1.493 35.375 1.00 56.91 96 VAL A N 1
ATOM 766 C CA . VAL A 1 96 ? -19.438 -2.787 36.052 1.00 56.91 96 VAL A CA 1
ATOM 767 C C . VAL A 1 96 ? -18.828 -2.762 37.456 1.00 56.91 96 VAL A C 1
ATOM 769 O O . VAL A 1 96 ? -19.466 -3.245 38.386 1.00 56.91 96 VAL A O 1
ATOM 772 N N . SER A 1 97 ? -17.686 -2.092 37.649 1.00 55.66 97 SER A N 1
ATOM 773 C CA . SER A 1 97 ? -17.066 -1.901 38.976 1.00 55.66 97 SER A CA 1
ATOM 774 C C . SER A 1 97 ? -17.996 -1.219 40.003 1.00 55.66 97 SER A C 1
ATOM 776 O O . SER A 1 97 ? -17.932 -1.497 41.198 1.00 55.66 97 SER A O 1
ATOM 778 N N . HIS A 1 98 ? -18.927 -0.374 39.545 1.00 55.88 98 HIS A N 1
ATOM 779 C CA . HIS A 1 98 ? -19.901 0.313 40.406 1.00 55.88 98 HIS A CA 1
ATOM 780 C C . HIS A 1 98 ? -21.168 -0.507 40.717 1.00 55.88 98 HIS A C 1
ATOM 782 O O . HIS A 1 98 ? -22.001 -0.053 41.501 1.00 55.88 98 HIS A O 1
ATOM 788 N N . ASN A 1 99 ? -21.355 -1.688 40.117 1.00 51.78 99 ASN A N 1
ATOM 789 C CA . ASN A 1 99 ? -22.621 -2.425 40.156 1.00 51.78 99 ASN A CA 1
ATOM 790 C C . ASN A 1 99 ? -22.403 -3.895 40.570 1.00 51.78 99 ASN A C 1
ATOM 792 O O . ASN A 1 99 ? -22.677 -4.825 39.816 1.00 51.78 99 ASN A O 1
ATOM 796 N N . ASN A 1 100 ? -21.918 -4.095 41.799 1.00 52.34 100 ASN A N 1
ATOM 797 C CA . ASN A 1 100 ? -21.475 -5.374 42.387 1.00 52.34 100 ASN A CA 1
ATOM 798 C C . ASN A 1 100 ? -22.556 -6.467 42.599 1.00 52.34 100 ASN A C 1
ATOM 800 O O . ASN A 1 100 ? -22.346 -7.371 43.397 1.00 52.34 100 ASN A O 1
ATOM 804 N N . ASN A 1 101 ? -23.713 -6.423 41.927 1.00 50.84 101 ASN A N 1
ATOM 805 C CA . ASN A 1 101 ? -24.838 -7.327 42.230 1.00 50.84 101 ASN A CA 1
ATOM 806 C C . ASN A 1 101 ? -25.499 -8.011 41.015 1.00 50.84 101 ASN A C 1
ATOM 808 O O . ASN A 1 101 ? -26.639 -8.470 41.120 1.00 50.84 101 ASN A O 1
ATOM 812 N N . ARG A 1 102 ? -24.836 -8.116 39.854 1.00 49.28 102 ARG A N 1
ATOM 813 C CA . ARG A 1 102 ? -25.401 -8.823 38.684 1.00 49.28 102 ARG A CA 1
ATOM 814 C C . ARG A 1 102 ? -24.595 -10.067 38.295 1.00 49.28 102 ARG A C 1
ATOM 816 O O . ARG A 1 102 ? -23.418 -9.970 37.992 1.00 49.28 102 ARG A O 1
ATOM 823 N N . ARG A 1 103 ? -25.307 -11.204 38.316 1.00 52.28 103 ARG A N 1
ATOM 824 C CA . ARG A 1 103 ? -24.921 -12.593 37.993 1.00 52.28 103 ARG A CA 1
ATOM 825 C C . ARG A 1 103 ? -23.795 -12.739 36.952 1.00 52.28 103 ARG A C 1
ATOM 827 O O . ARG A 1 103 ? -23.913 -12.230 35.836 1.00 52.28 103 ARG A O 1
ATOM 834 N N . ASP A 1 104 ? -22.797 -13.535 37.339 1.00 55.81 104 ASP A N 1
ATOM 835 C CA . ASP A 1 104 ? -21.481 -13.721 36.714 1.00 55.81 104 ASP A CA 1
ATOM 836 C C . ASP A 1 104 ? -21.482 -14.064 35.217 1.00 55.81 104 ASP A C 1
ATOM 838 O O . ASP A 1 104 ? -20.708 -13.471 34.473 1.00 55.81 104 ASP A O 1
ATOM 842 N N . ASP A 1 105 ? -22.356 -14.938 34.715 1.00 52.91 105 ASP A N 1
ATOM 843 C CA . ASP A 1 105 ? -22.174 -15.467 33.349 1.00 52.91 105 ASP A CA 1
ATOM 844 C C . ASP A 1 105 ? -22.304 -14.400 32.247 1.00 52.91 105 ASP A C 1
ATOM 846 O O . ASP A 1 105 ? -21.495 -14.346 31.324 1.00 52.91 105 ASP A O 1
ATOM 850 N N . SER A 1 106 ? -23.276 -13.489 32.355 1.00 53.75 106 SER A N 1
ATOM 851 C CA . SER A 1 106 ? -23.517 -12.467 31.319 1.00 53.75 106 SER A CA 1
ATOM 852 C C . SER A 1 106 ? -22.382 -11.446 31.176 1.00 53.75 106 SER A C 1
ATOM 854 O O . SER A 1 106 ? -22.189 -10.900 30.093 1.00 53.75 106 SER A O 1
ATOM 856 N N . TYR A 1 107 ? -21.614 -11.212 32.245 1.00 56.62 107 TYR A N 1
ATOM 857 C CA . TYR A 1 107 ? -20.496 -10.272 32.252 1.00 56.62 107 TYR A CA 1
ATOM 858 C C . TYR A 1 107 ? -19.289 -10.826 31.490 1.00 56.62 107 TYR A C 1
ATOM 860 O O . TYR A 1 107 ? -18.708 -10.111 30.669 1.00 56.62 107 TYR A O 1
ATOM 868 N N . TYR A 1 108 ? -18.959 -12.106 31.700 1.00 55.84 108 TYR A N 1
ATOM 869 C CA . TYR A 1 108 ? -17.839 -12.758 31.020 1.00 55.84 108 TYR A CA 1
ATOM 870 C C . TYR A 1 108 ? -18.031 -12.794 29.500 1.00 55.84 108 TYR A C 1
ATOM 872 O O . TYR A 1 108 ? -17.114 -12.386 28.793 1.00 55.84 108 TYR A O 1
ATOM 880 N N . PHE A 1 109 ? -19.223 -13.160 29.004 1.00 56.12 109 PHE A N 1
ATOM 881 C CA . PHE A 1 109 ? -19.510 -13.172 27.560 1.00 56.12 109 PHE A CA 1
ATOM 882 C C . PHE A 1 109 ? -19.365 -11.780 26.925 1.00 56.12 109 PHE A C 1
ATOM 884 O O . PHE A 1 109 ? -18.670 -11.617 25.926 1.00 56.12 109 PHE A O 1
ATOM 891 N N . THR A 1 110 ? -19.933 -10.742 27.549 1.00 60.53 110 THR A N 1
ATOM 892 C CA . THR A 1 110 ? -19.822 -9.370 27.019 1.00 60.53 110 THR A CA 1
ATOM 893 C C . THR A 1 110 ? -18.402 -8.802 27.059 1.00 60.53 110 THR A C 1
ATOM 895 O O . THR A 1 110 ? -18.056 -7.973 26.219 1.00 60.53 110 THR A O 1
ATOM 898 N N . LYS A 1 111 ? -17.568 -9.241 28.012 1.00 65.88 111 LYS A N 1
ATOM 899 C CA . LYS A 1 111 ? -16.158 -8.847 28.096 1.00 65.88 111 LYS A CA 1
ATOM 900 C C . LYS A 1 111 ? -15.346 -9.477 26.963 1.00 65.88 111 LYS A C 1
ATOM 902 O O . LYS A 1 111 ? -14.644 -8.761 26.255 1.00 65.88 111 LYS A O 1
ATOM 907 N N . THR A 1 112 ? -15.489 -10.787 26.756 1.00 68.44 112 THR A N 1
ATOM 908 C CA . THR A 1 112 ? -14.790 -11.503 25.679 1.00 68.44 112 THR A CA 1
ATOM 909 C C . THR A 1 112 ? -15.205 -11.016 24.293 1.00 68.44 112 THR A C 1
ATOM 911 O O . THR A 1 112 ? -14.351 -10.893 23.418 1.00 68.44 112 THR A O 1
ATOM 914 N N . ASP A 1 113 ? -16.479 -10.664 24.095 1.00 75.44 113 ASP A N 1
ATOM 915 C CA . ASP A 1 113 ? -16.962 -10.135 22.815 1.00 75.44 113 ASP A CA 1
ATOM 916 C C . ASP A 1 113 ? -16.364 -8.752 22.508 1.00 75.44 113 ASP A C 1
ATOM 918 O O . ASP A 1 113 ? -15.951 -8.486 21.380 1.00 75.44 113 ASP A O 1
ATOM 922 N N . MET A 1 114 ? -16.260 -7.869 23.508 1.00 75.81 114 MET A N 1
ATOM 923 C CA . MET A 1 114 ? -15.660 -6.540 23.333 1.00 75.81 114 MET A CA 1
ATOM 924 C C . MET A 1 114 ? -14.146 -6.609 23.100 1.00 75.81 114 MET A C 1
ATOM 926 O O . MET A 1 114 ? -13.634 -5.882 22.248 1.00 75.81 114 MET A O 1
ATOM 930 N N . GLU A 1 115 ? -13.439 -7.505 23.795 1.00 80.06 115 GLU A N 1
ATOM 931 C CA . GLU A 1 115 ? -12.012 -7.764 23.562 1.00 80.06 115 GLU A CA 1
ATOM 932 C C . GLU A 1 115 ? -11.764 -8.326 22.151 1.00 80.06 115 GLU A C 1
ATOM 934 O O . GLU A 1 115 ? -10.846 -7.876 21.463 1.00 80.06 115 GLU A O 1
ATOM 939 N N . ALA A 1 116 ? -12.609 -9.253 21.682 1.00 82.12 116 ALA A N 1
ATOM 940 C CA . ALA A 1 116 ? -12.526 -9.809 20.331 1.00 82.12 116 ALA A CA 1
ATOM 941 C C . ALA A 1 116 ? -12.804 -8.753 19.251 1.00 82.12 116 ALA A C 1
ATOM 943 O O . ALA A 1 116 ? -12.081 -8.675 18.257 1.00 82.12 116 ALA A O 1
ATOM 944 N N . ILE A 1 117 ? -13.813 -7.899 19.461 1.00 83.44 117 ILE A N 1
ATOM 945 C CA . ILE A 1 117 ? -14.094 -6.765 18.574 1.00 83.44 117 ILE A CA 1
ATOM 946 C C . ILE A 1 117 ? -12.890 -5.816 18.542 1.00 83.44 117 ILE A C 1
ATOM 948 O O . ILE A 1 117 ? -12.456 -5.440 17.456 1.00 83.44 117 ILE A O 1
ATOM 952 N N . ARG A 1 118 ? -12.308 -5.460 19.697 1.00 86.25 118 ARG A N 1
ATOM 953 C CA . ARG A 1 118 ? -11.110 -4.606 19.760 1.00 86.25 118 ARG A CA 1
ATOM 954 C C . ARG A 1 118 ? -9.958 -5.206 18.957 1.00 86.25 118 ARG A C 1
ATOM 956 O O . ARG A 1 118 ? -9.385 -4.501 18.132 1.00 86.25 118 ARG A O 1
ATOM 963 N N . LEU A 1 119 ? -9.657 -6.487 19.168 1.00 88.50 119 LEU A N 1
ATOM 964 C CA . LEU A 1 119 ? -8.589 -7.185 18.451 1.00 88.50 119 LEU A CA 1
ATOM 965 C C . LEU A 1 119 ? -8.841 -7.209 16.935 1.00 88.50 119 LEU A C 1
ATOM 967 O O . LEU A 1 119 ? -7.916 -7.016 16.156 1.00 88.50 119 LEU A O 1
ATOM 971 N N . GLY A 1 120 ? -10.094 -7.385 16.505 1.00 87.56 120 GLY A N 1
ATOM 972 C CA . GLY A 1 120 ? -10.459 -7.326 15.088 1.00 87.56 120 GLY A CA 1
ATOM 973 C C . GLY A 1 120 ? -10.161 -5.968 14.444 1.00 87.56 120 GLY A C 1
ATOM 974 O O . GLY A 1 120 ? -9.653 -5.920 13.327 1.00 87.56 120 GLY A O 1
ATOM 975 N N . TYR A 1 121 ? -10.426 -4.864 15.151 1.00 87.62 121 TYR A N 1
ATOM 976 C CA . TYR A 1 121 ? -10.070 -3.525 14.666 1.00 87.62 121 TYR A CA 1
ATOM 977 C C . TYR A 1 121 ? -8.564 -3.253 14.725 1.00 87.62 121 TYR A C 1
ATOM 979 O O . TYR A 1 121 ? -8.053 -2.599 13.825 1.00 87.62 121 TYR A O 1
ATOM 987 N N . GLU A 1 122 ? -7.862 -3.763 15.739 1.00 89.31 122 GLU A N 1
ATOM 988 C CA . GLU A 1 122 ? -6.397 -3.675 15.848 1.00 89.31 122 GLU A CA 1
ATOM 989 C C . GLU A 1 122 ? -5.727 -4.323 14.625 1.00 89.31 122 GLU A C 1
ATOM 991 O O . GLU A 1 122 ? -4.993 -3.659 13.898 1.00 89.31 122 GLU A O 1
ATOM 996 N N . LEU A 1 123 ? -6.110 -5.562 14.300 1.00 91.81 123 LEU A N 1
ATOM 997 C CA . LEU A 1 123 ? -5.618 -6.276 13.116 1.00 91.81 123 LEU A CA 1
ATOM 998 C C . LEU A 1 123 ? -5.975 -5.572 11.798 1.00 91.81 123 LEU A C 1
ATOM 1000 O O . LEU A 1 123 ? -5.176 -5.563 10.865 1.00 91.81 123 LEU A O 1
ATOM 1004 N N . ALA A 1 124 ? -7.172 -4.986 11.701 1.00 88.94 124 ALA A N 1
ATOM 1005 C CA . ALA A 1 124 ? -7.586 -4.250 10.508 1.00 88.94 124 ALA A CA 1
ATOM 1006 C C . ALA A 1 124 ? -6.770 -2.962 10.305 1.00 88.94 124 ALA A C 1
ATOM 1008 O O . ALA A 1 124 ? -6.452 -2.614 9.168 1.00 88.94 124 ALA A O 1
ATOM 1009 N N . VAL A 1 125 ? -6.425 -2.261 11.391 1.00 91.94 125 VAL A N 1
ATOM 1010 C CA . VAL A 1 125 ? -5.544 -1.086 11.350 1.00 91.94 125 VAL A CA 1
ATOM 1011 C C . VAL A 1 125 ? -4.142 -1.499 10.908 1.00 91.94 125 VAL A C 1
ATOM 1013 O O . VAL A 1 125 ? -3.620 -0.896 9.973 1.00 91.94 125 VAL A O 1
ATOM 1016 N N . ASP A 1 126 ? -3.572 -2.547 11.503 1.00 91.00 126 ASP A N 1
ATOM 1017 C CA . ASP A 1 126 ? -2.233 -3.038 11.151 1.00 91.00 126 ASP A CA 1
ATOM 1018 C C . ASP A 1 126 ? -2.143 -3.443 9.673 1.00 91.00 126 ASP A C 1
ATOM 1020 O O . ASP A 1 126 ? -1.251 -2.986 8.955 1.00 91.00 126 ASP A O 1
ATOM 1024 N N . ALA A 1 127 ? -3.117 -4.215 9.178 1.00 91.62 127 ALA A N 1
ATOM 1025 C CA . ALA A 1 127 ? -3.174 -4.618 7.773 1.00 91.62 127 ALA A CA 1
ATOM 1026 C C . ALA A 1 127 ? -3.298 -3.413 6.822 1.00 91.62 127 ALA A C 1
ATOM 1028 O O . ALA A 1 127 ? -2.677 -3.378 5.758 1.00 91.62 127 ALA A O 1
ATOM 1029 N N . GLN A 1 128 ? -4.079 -2.397 7.204 1.00 90.81 128 GLN A N 1
ATOM 1030 C CA . GLN A 1 128 ? -4.231 -1.181 6.406 1.00 90.81 128 GLN A CA 1
ATOM 1031 C C . GLN A 1 128 ? -2.945 -0.336 6.395 1.00 90.81 128 GLN A C 1
ATOM 1033 O O . GLN A 1 128 ? -2.616 0.269 5.371 1.00 90.81 128 GLN A O 1
ATOM 1038 N N . VAL A 1 129 ? -2.203 -0.297 7.506 1.00 92.12 129 VAL A N 1
ATOM 1039 C CA . VAL A 1 129 ? -0.888 0.357 7.584 1.00 92.12 129 VAL A CA 1
ATOM 1040 C C . VAL A 1 129 ? 0.117 -0.352 6.681 1.00 92.12 129 VAL A C 1
ATOM 1042 O O . VAL A 1 129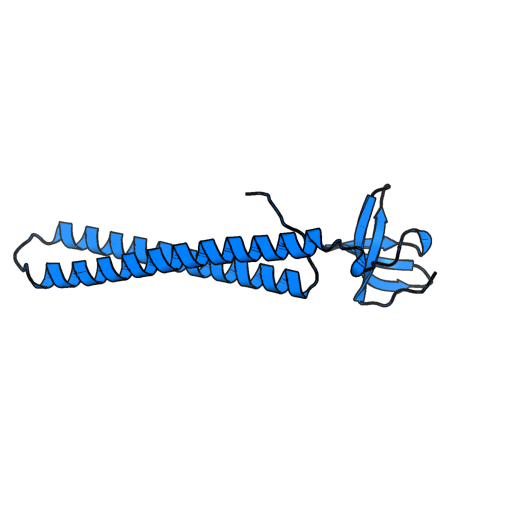 ? 0.798 0.314 5.904 1.00 92.12 129 VAL A O 1
ATOM 1045 N N . GLU A 1 130 ? 0.186 -1.683 6.734 1.00 92.75 130 GLU A N 1
ATOM 1046 C CA . GLU A 1 130 ? 1.083 -2.477 5.887 1.00 92.75 130 GLU A CA 1
ATOM 1047 C C . GLU A 1 130 ? 0.790 -2.253 4.397 1.00 92.75 130 GLU A C 1
ATOM 1049 O O . GLU A 1 130 ? 1.698 -1.935 3.626 1.00 92.75 130 GLU A O 1
ATOM 1054 N N . LYS A 1 131 ? -0.492 -2.282 4.009 1.00 90.75 131 LYS A N 1
ATOM 1055 C CA . LYS A 1 131 ? -0.931 -1.959 2.644 1.00 90.75 131 LYS A CA 1
ATOM 1056 C C . LYS A 1 131 ? -0.459 -0.571 2.198 1.00 90.75 131 LYS A C 1
ATOM 1058 O O . LYS A 1 131 ? 0.034 -0.409 1.085 1.00 90.75 131 LYS A O 1
ATOM 1063 N N . LEU A 1 132 ? -0.599 0.445 3.052 1.00 90.38 132 LEU A N 1
ATOM 1064 C CA . LEU A 1 132 ? -0.162 1.809 2.741 1.00 90.38 132 LEU A CA 1
ATOM 1065 C C . LEU A 1 132 ? 1.357 1.935 2.602 1.00 90.38 132 LEU A C 1
ATOM 1067 O O . LEU A 1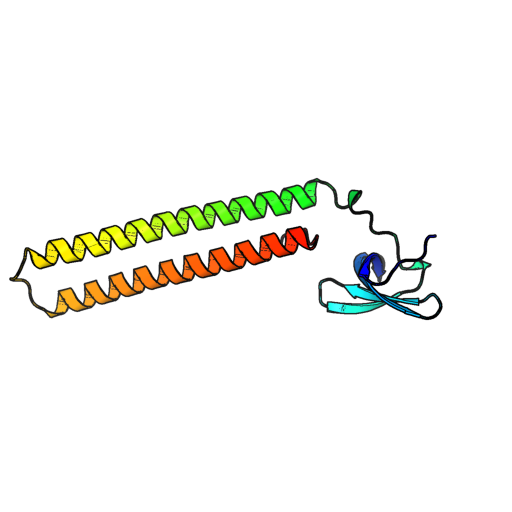 132 ? 1.820 2.699 1.755 1.00 90.38 132 LEU A O 1
ATOM 1071 N N . LEU A 1 133 ? 2.127 1.216 3.422 1.00 90.69 133 LEU A N 1
ATOM 1072 C CA . LEU A 1 133 ? 3.585 1.193 3.313 1.00 90.69 133 LEU A CA 1
ATOM 1073 C C . LEU A 1 133 ? 4.025 0.580 1.982 1.00 90.69 133 LEU A C 1
ATOM 1075 O O . LEU A 1 133 ? 4.871 1.170 1.310 1.00 90.69 133 LEU A O 1
ATOM 1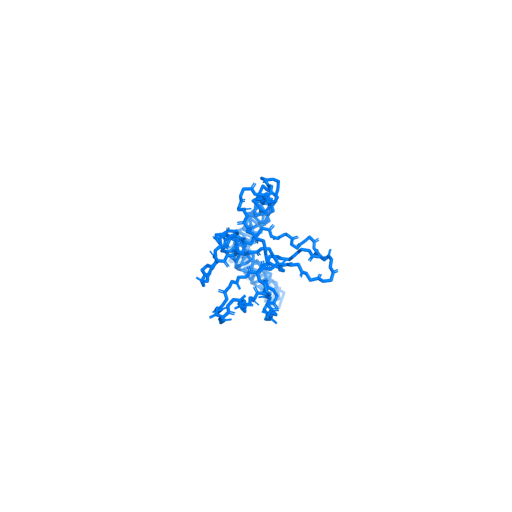079 N N . GLU A 1 134 ? 3.407 -0.525 1.560 1.00 88.88 134 GLU A N 1
ATOM 1080 C CA . GLU A 1 134 ? 3.719 -1.151 0.271 1.00 88.88 134 GLU A CA 1
ATOM 1081 C C . GLU A 1 134 ? 3.368 -0.227 -0.902 1.00 88.88 134 GLU A C 1
ATOM 1083 O O . GLU A 1 134 ? 4.207 0.012 -1.768 1.00 88.88 134 GLU A O 1
ATOM 1088 N N . LEU A 1 135 ? 2.183 0.398 -0.892 1.00 85.50 135 LEU A N 1
ATOM 1089 C CA . LEU A 1 135 ? 1.772 1.341 -1.942 1.00 85.50 135 LEU A CA 1
ATOM 1090 C C . LEU A 1 135 ? 2.713 2.551 -2.054 1.00 85.50 135 LEU A C 1
ATOM 1092 O O . LEU A 1 135 ? 2.968 3.046 -3.155 1.00 85.50 135 LEU A O 1
ATOM 1096 N N . LYS A 1 136 ? 3.238 3.041 -0.925 1.00 85.31 136 LYS A N 1
ATOM 1097 C CA . LYS A 1 136 ? 4.236 4.121 -0.908 1.00 85.31 136 LYS A CA 1
ATOM 1098 C C . LYS A 1 136 ? 5.586 3.640 -1.444 1.00 85.31 136 LYS A C 1
ATOM 1100 O O . LYS A 1 136 ? 6.196 4.344 -2.244 1.00 85.31 136 LYS A O 1
ATOM 1105 N N . ALA A 1 137 ? 6.014 2.430 -1.089 1.00 78.00 137 ALA A N 1
ATOM 1106 C CA . ALA A 1 137 ? 7.233 1.830 -1.626 1.00 78.00 137 ALA A CA 1
ATOM 1107 C C . ALA A 1 137 ? 7.132 1.537 -3.136 1.00 78.00 137 ALA A C 1
ATOM 1109 O O . ALA A 1 137 ? 8.105 1.685 -3.871 1.00 78.00 137 ALA A O 1
ATOM 1110 N N . GLU A 1 138 ? 5.966 1.124 -3.636 1.00 80.88 138 GLU A N 1
ATOM 1111 C CA . GLU A 1 138 ? 5.676 1.008 -5.072 1.00 80.88 138 GLU A CA 1
ATOM 1112 C C . GLU A 1 138 ? 5.813 2.358 -5.781 1.00 80.88 138 GLU A C 1
ATOM 1114 O O . GLU A 1 138 ? 6.502 2.447 -6.799 1.00 80.88 138 GLU A O 1
ATOM 1119 N N . LEU A 1 139 ? 5.244 3.423 -5.205 1.00 75.25 139 LEU A N 1
ATOM 1120 C CA . LEU A 1 1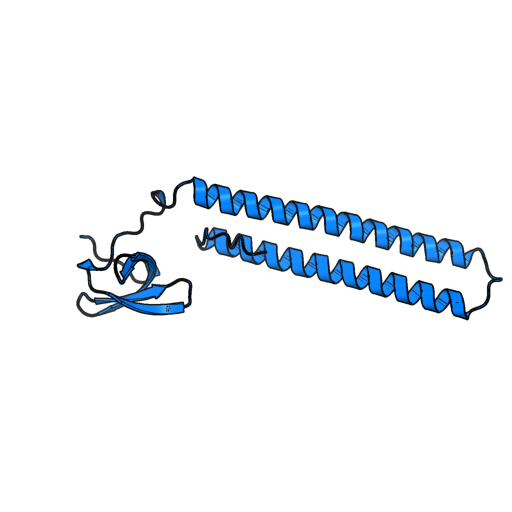39 ? 5.355 4.778 -5.743 1.00 75.25 139 LEU A CA 1
ATOM 1121 C C . LEU A 1 139 ? 6.822 5.233 -5.847 1.00 75.25 139 LEU A C 1
ATOM 1123 O O . LEU A 1 139 ? 7.220 5.783 -6.875 1.00 75.25 139 LEU A O 1
ATOM 1127 N N . GLU A 1 140 ? 7.635 4.969 -4.820 1.00 73.31 140 GLU A N 1
ATOM 1128 C CA . GLU A 1 140 ? 9.075 5.274 -4.809 1.00 73.31 140 GLU A CA 1
ATOM 1129 C C . GLU A 1 140 ? 9.865 4.440 -5.828 1.00 73.31 140 GLU A C 1
ATOM 1131 O O . GLU A 1 140 ? 10.766 4.955 -6.491 1.00 73.31 140 GLU A O 1
ATOM 1136 N N . ARG A 1 141 ? 9.491 3.168 -6.016 1.00 74.69 141 ARG A N 1
ATOM 1137 C CA . ARG A 1 141 ? 10.045 2.285 -7.058 1.00 74.69 141 ARG A CA 1
ATOM 1138 C C . ARG A 1 141 ? 9.562 2.650 -8.464 1.00 74.69 141 ARG A C 1
ATOM 1140 O O . ARG A 1 141 ? 10.034 2.061 -9.440 1.00 74.69 141 ARG A O 1
ATOM 1147 N N . GLY A 1 142 ? 8.641 3.602 -8.598 1.00 65.94 142 GLY A N 1
ATOM 1148 C CA . GLY A 1 142 ? 8.053 4.018 -9.867 1.00 65.94 142 GLY A CA 1
ATOM 1149 C C . GLY A 1 142 ? 7.119 2.972 -10.473 1.00 65.94 142 GLY A C 1
ATOM 1150 O O . GLY A 1 142 ? 7.107 2.800 -11.695 1.00 65.94 142 GLY A O 1
ATOM 1151 N N . ASP A 1 143 ? 6.407 2.230 -9.625 1.00 74.94 143 ASP A N 1
ATOM 1152 C CA . ASP A 1 143 ? 5.237 1.444 -10.000 1.00 74.94 143 ASP A CA 1
ATOM 1153 C C . ASP A 1 143 ? 3.970 2.267 -9.729 1.00 74.94 143 ASP A C 1
ATOM 1155 O O . ASP A 1 143 ? 3.548 2.487 -8.593 1.00 74.94 143 ASP A O 1
ATOM 1159 N N . TYR A 1 144 ? 3.384 2.769 -10.813 1.00 74.06 144 TYR A N 1
ATOM 1160 C CA . TYR A 1 144 ? 2.184 3.605 -10.789 1.00 74.06 144 TYR A CA 1
ATOM 1161 C C . TYR A 1 144 ? 0.934 2.821 -11.185 1.00 74.06 144 TYR A C 1
ATOM 1163 O O . TYR A 1 144 ? -0.098 3.424 -11.481 1.00 74.06 144 TYR A O 1
ATOM 1171 N N . SER A 1 145 ? 1.023 1.489 -11.239 1.00 72.94 145 SER A N 1
ATOM 1172 C CA . SER A 1 145 ? -0.153 0.662 -11.457 1.00 72.94 145 SER A CA 1
ATOM 1173 C C . SER A 1 145 ? -1.092 0.786 -10.260 1.00 72.94 145 SER A C 1
ATOM 1175 O O . SER A 1 145 ? -0.679 0.783 -9.098 1.00 72.94 145 SER A O 1
ATOM 1177 N N . VAL A 1 146 ? -2.372 0.969 -10.551 1.00 66.31 146 VAL A N 1
ATOM 1178 C CA . VAL A 1 146 ? -3.439 0.915 -9.559 1.00 66.31 146 VAL A CA 1
ATOM 1179 C C . VAL A 1 146 ? -4.238 -0.322 -9.926 1.00 66.31 146 VAL A C 1
ATOM 1181 O O . VAL A 1 146 ? -4.884 -0.341 -10.973 1.00 66.31 146 VAL A O 1
ATOM 1184 N N . ASP A 1 147 ? -4.140 -1.373 -9.116 1.00 62.50 147 ASP A N 1
ATOM 1185 C CA . ASP A 1 147 ? -5.090 -2.475 -9.216 1.00 62.50 147 ASP A CA 1
ATOM 1186 C C . ASP A 1 147 ? -6.417 -1.968 -8.640 1.00 62.50 147 ASP A C 1
ATOM 1188 O O . ASP A 1 147 ? -6.603 -1.881 -7.429 1.00 62.50 147 ASP A O 1
ATOM 1192 N N . GLU A 1 148 ? -7.328 -1.575 -9.533 1.00 52.84 148 GLU A N 1
ATOM 1193 C CA . GLU A 1 148 ? -8.710 -1.190 -9.204 1.00 52.84 148 GLU A CA 1
ATOM 1194 C C . GLU A 1 148 ? -9.607 -2.407 -8.909 1.00 52.84 148 GLU A C 1
ATOM 1196 O O . GLU A 1 148 ? -10.819 -2.268 -8.748 1.00 52.84 148 GLU A O 1
ATOM 1201 N N . THR A 1 149 ? -9.048 -3.619 -8.881 1.00 46.19 149 THR A N 1
ATOM 1202 C CA . THR A 1 149 ? -9.804 -4.830 -8.562 1.00 46.19 149 THR A CA 1
ATOM 1203 C C . THR A 1 149 ? -9.997 -4.949 -7.054 1.00 46.19 149 THR A C 1
ATOM 1205 O O . THR A 1 149 ? -9.173 -5.550 -6.364 1.00 46.19 149 THR A O 1
ATOM 1208 N N . ASP A 1 150 ? -11.090 -4.348 -6.584 1.00 36.22 150 ASP A N 1
ATOM 1209 C CA . ASP A 1 150 ? -11.800 -4.724 -5.354 1.00 36.22 150 ASP A CA 1
ATOM 1210 C C . ASP A 1 150 ? -12.415 -6.136 -5.467 1.00 36.22 150 ASP A C 1
ATOM 1212 O O . ASP A 1 150 ? -12.942 -6.488 -6.554 1.00 36.22 150 ASP A O 1
#

Secondary structure (DSSP, 8-state):
-PPPPTT-EEEEEETTEEEEEEEEEEETTEEEEE-TTS-EEEEETTTEEE--GGGS-HHHHHHHHHHHHHHHHHHHHHHHHHHHHHHHHHHHHHHHHT-TTS-HHHHHHHHHHHHHHHHHHHHHHHHHHHHHHHHHHHHHTT--------